Protein AF-A0A0F9IPU1-F1 (afdb_monomer_lite)

Organism: NCBI:txid412755

InterPro domains:
  IPR006140 D-isomer specific 2-hydroxyacid dehydrogenase, NAD-binding domain [PF02826] (31-104)
  IPR036291 NAD(P)-binding domain superfamily [SSF51735] (23-102)

Secondary structure (DSSP, 8-state):
--GGG-HHHHTS---------THHHHHHHHHHHHHHHHTTHHHHHHHHHTT---HHHHHTT----TTSEEEEE--SHHHHHHHHHHHHTT-EEEEEESS----TTSEEEE--SS----------S--TTSGGGTTTS--GGGTTS---

Radius of gyration: 19.0 Å; chains: 1; bounding box: 53×28×51 Å

Sequence (148 aa):
MEWTQHPEIMSHPVILTNAHIHAVQISEHLFGMLFMLARRLHSAYRQQLEKVWQRDTLLSDLEIIAGKTLCVVGLGSIGRRCAMLGKAHEMRVIGIRNHPQATPYGKCRMSSSHRTSQVGFLATKKAPLISSWITSVDTSRMNHYSLW

pLDDT: mean 70.71, std 23.15, range [24.53, 95.69]

Foldseek 3Di:
DVVCVPVVNVPDPDDDDDDPPCLQVVLVVVVVVVQCVLQVVVVVVVCVVVVHDDVVVNVPRRHQLAAWEFEFEDCDSNSLNNLVVSVVSNHAYEYEDCDDDDDPSHHYDYDDDDDDPDGATDGDDDDPPPPPVRVVPPCVVVVPDDDD

Structure (mmCIF, N/CA/C/O backbone):
data_AF-A0A0F9IPU1-F1
#
_entry.id   AF-A0A0F9IPU1-F1
#
loop_
_atom_site.group_PDB
_atom_site.id
_atom_site.type_symbol
_atom_site.label_atom_id
_atom_site.label_alt_id
_atom_site.label_comp_id
_atom_site.label_asym_id
_atom_site.label_entity_id
_atom_site.label_seq_id
_atom_site.pdbx_PDB_ins_code
_atom_site.Cartn_x
_atom_site.Cartn_y
_atom_site.Cartn_z
_atom_site.occupancy
_atom_site.B_iso_or_equiv
_atom_site.auth_seq_id
_atom_site.auth_comp_id
_atom_site.auth_asym_id
_atom_site.auth_atom_id
_atom_site.pdbx_PDB_model_num
ATOM 1 N N . MET A 1 1 ? 15.754 11.828 -12.550 1.00 52.84 1 MET A N 1
ATOM 2 C CA . MET A 1 1 ? 16.977 11.745 -11.730 1.00 52.84 1 MET A CA 1
ATOM 3 C C . MET A 1 1 ? 17.809 12.954 -12.081 1.00 52.84 1 MET A C 1
ATOM 5 O O . MET A 1 1 ? 18.502 12.935 -13.083 1.00 52.84 1 MET A O 1
ATOM 9 N N . GLU A 1 2 ? 17.624 14.034 -11.336 1.00 52.66 2 GLU A N 1
ATOM 10 C CA . GLU A 1 2 ? 18.343 15.296 -11.553 1.00 52.66 2 GLU A CA 1
ATOM 11 C C . GLU A 1 2 ? 19.729 15.247 -10.891 1.00 52.66 2 GLU A C 1
ATOM 13 O O . GLU A 1 2 ? 20.706 15.695 -11.464 1.00 52.66 2 GLU A O 1
ATOM 18 N N . TRP A 1 3 ? 19.845 14.537 -9.764 1.00 59.28 3 TRP A N 1
ATOM 19 C CA . TRP A 1 3 ? 21.105 14.339 -9.037 1.00 59.28 3 TRP A CA 1
ATOM 20 C C . TRP A 1 3 ? 22.178 13.547 -9.805 1.00 59.28 3 TRP A C 1
ATOM 22 O O . TRP A 1 3 ? 23.367 13.725 -9.577 1.00 59.28 3 TRP A O 1
ATOM 32 N N . THR A 1 4 ? 21.796 12.681 -10.748 1.00 66.06 4 THR A N 1
ATOM 33 C CA . THR A 1 4 ? 22.777 11.994 -11.610 1.00 66.06 4 THR A CA 1
ATOM 34 C C . THR A 1 4 ? 23.316 12.900 -12.721 1.00 66.06 4 THR A C 1
ATOM 36 O O . THR A 1 4 ? 24.243 12.505 -13.414 1.00 66.06 4 THR A O 1
ATOM 39 N N . GLN A 1 5 ? 22.729 14.088 -12.911 1.00 70.44 5 GLN A N 1
ATOM 40 C CA . GLN A 1 5 ? 23.157 15.090 -13.893 1.00 70.44 5 GLN A CA 1
ATOM 41 C C . GLN A 1 5 ? 24.178 16.073 -13.300 1.00 70.44 5 GLN A C 1
ATOM 43 O O . GLN A 1 5 ? 24.436 17.121 -13.889 1.00 70.44 5 GLN A O 1
ATOM 48 N N . HIS A 1 6 ? 24.745 15.774 -12.124 1.00 80.62 6 HIS A N 1
ATOM 49 C CA . HIS A 1 6 ? 25.825 16.587 -11.584 1.00 80.62 6 HIS A CA 1
ATOM 50 C C . HIS A 1 6 ? 27.014 16.557 -12.559 1.00 80.62 6 HIS A C 1
ATOM 52 O O . HIS A 1 6 ? 27.474 15.467 -12.919 1.00 80.62 6 HIS A O 1
ATOM 58 N N . PRO A 1 7 ? 27.522 17.729 -12.986 1.00 78.00 7 PRO A N 1
ATOM 59 C CA . PRO A 1 7 ? 28.543 17.820 -14.031 1.00 78.00 7 PRO A CA 1
ATOM 60 C C . PRO A 1 7 ? 29.820 17.049 -13.669 1.00 78.00 7 PRO A C 1
ATOM 62 O O . PRO A 1 7 ? 30.461 16.469 -14.540 1.00 78.00 7 PRO A O 1
ATOM 65 N N . GLU A 1 8 ? 30.129 16.951 -12.376 1.00 83.06 8 GLU A N 1
ATOM 66 C CA . GLU A 1 8 ? 31.247 16.174 -11.833 1.00 83.06 8 GLU A CA 1
ATOM 67 C C . GLU A 1 8 ? 31.123 14.676 -12.157 1.00 83.06 8 GLU A C 1
ATOM 69 O O . GLU A 1 8 ? 32.064 14.076 -12.671 1.00 83.06 8 GLU A O 1
ATOM 74 N N . ILE A 1 9 ? 29.940 14.089 -11.953 1.00 81.38 9 ILE A N 1
ATOM 75 C CA . ILE A 1 9 ? 29.672 12.665 -12.206 1.00 81.38 9 ILE A CA 1
ATOM 76 C C . ILE A 1 9 ? 29.613 12.383 -13.710 1.00 81.38 9 ILE A C 1
ATOM 78 O O . ILE A 1 9 ? 30.122 11.361 -14.161 1.00 81.38 9 ILE A O 1
ATOM 82 N N . MET A 1 10 ? 29.032 13.293 -14.499 1.00 79.06 10 MET A N 1
ATOM 83 C CA . MET A 1 10 ? 28.934 13.134 -15.955 1.00 79.06 10 MET A CA 1
ATOM 84 C C . MET A 1 10 ? 30.286 13.249 -16.667 1.00 79.06 10 MET A C 1
ATOM 86 O O . MET A 1 10 ? 30.468 12.658 -17.728 1.00 79.06 10 MET A O 1
ATOM 90 N N . SER A 1 11 ? 31.223 14.011 -16.097 1.00 82.88 11 SER A N 1
ATOM 91 C CA . SER A 1 11 ? 32.574 14.187 -16.645 1.00 82.88 11 SER A CA 1
ATOM 92 C C . SER A 1 11 ? 33.532 13.038 -16.309 1.00 82.88 11 SER A C 1
ATOM 94 O O . SER A 1 11 ? 34.620 12.955 -16.878 1.00 82.88 11 SER A O 1
ATOM 96 N N . HIS A 1 12 ? 33.155 12.156 -15.381 1.00 82.75 12 HIS A N 1
ATOM 97 C CA . HIS A 1 12 ? 33.999 11.059 -14.923 1.00 82.75 12 HIS A CA 1
ATOM 98 C C . HIS A 1 12 ? 33.768 9.768 -15.726 1.00 82.75 12 HIS A C 1
ATOM 100 O O . HIS A 1 12 ? 32.627 9.428 -16.033 1.00 82.75 12 HIS A O 1
ATOM 106 N N . PRO A 1 13 ? 34.823 8.980 -16.015 1.00 86.06 13 PRO A N 1
ATOM 107 C CA . PRO A 1 13 ? 34.738 7.761 -16.831 1.00 86.06 13 PRO A CA 1
ATOM 108 C C . PRO A 1 13 ? 34.090 6.560 -16.107 1.00 86.06 13 PRO A C 1
ATOM 110 O O . PRO A 1 13 ? 34.274 5.412 -16.508 1.00 86.06 13 PRO A O 1
ATOM 113 N N . VAL A 1 14 ? 33.358 6.792 -15.014 1.00 85.56 14 VAL A N 1
ATOM 114 C CA . VAL A 1 14 ? 32.773 5.739 -14.175 1.00 85.56 14 VAL A CA 1
ATOM 115 C C . VAL A 1 14 ? 31.405 5.328 -14.719 1.00 85.56 14 VAL A C 1
ATOM 117 O O . VAL A 1 14 ? 30.549 6.164 -14.995 1.00 85.56 14 VAL A O 1
ATOM 120 N N . ILE A 1 15 ? 31.167 4.018 -14.824 1.00 84.75 15 ILE A N 1
ATOM 121 C CA . ILE A 1 15 ? 29.872 3.471 -15.244 1.00 84.75 15 ILE A CA 1
ATOM 122 C C . ILE A 1 15 ? 28.921 3.444 -14.044 1.00 84.75 15 ILE A C 1
ATOM 124 O O . ILE A 1 15 ? 29.113 2.677 -13.099 1.00 84.75 15 ILE A O 1
ATOM 128 N N . LEU A 1 16 ? 27.856 4.243 -14.098 1.00 82.38 16 LEU A N 1
ATOM 129 C CA . LEU A 1 16 ? 26.789 4.222 -13.100 1.00 82.38 16 LEU A CA 1
ATOM 130 C C . LEU A 1 16 ? 25.719 3.190 -13.477 1.00 82.38 16 LEU A C 1
ATOM 132 O O . LEU A 1 16 ? 25.063 3.312 -14.509 1.00 82.38 16 LEU A O 1
ATOM 136 N N . THR A 1 17 ? 25.493 2.206 -12.606 1.00 81.81 17 THR A N 1
ATOM 137 C CA . THR A 1 17 ? 24.432 1.199 -12.776 1.00 81.81 17 THR A CA 1
ATOM 138 C C . THR A 1 17 ? 23.421 1.312 -11.639 1.00 81.81 17 THR A C 1
ATOM 140 O O . THR A 1 17 ? 23.803 1.330 -10.473 1.00 81.81 17 THR A O 1
ATOM 143 N N . ASN A 1 18 ? 22.125 1.364 -11.962 1.00 80.19 18 ASN A N 1
ATOM 144 C CA . ASN A 1 18 ? 21.045 1.352 -10.973 1.00 80.19 18 ASN A CA 1
ATOM 145 C C . ASN A 1 18 ? 20.226 0.058 -11.077 1.00 80.19 18 ASN A C 1
ATOM 147 O O . ASN A 1 18 ? 19.819 -0.340 -12.169 1.00 80.19 18 ASN A O 1
ATOM 151 N N . ALA A 1 19 ? 19.946 -0.574 -9.938 1.00 79.62 19 ALA A N 1
ATOM 152 C CA . ALA A 1 19 ? 19.166 -1.800 -9.849 1.00 79.62 19 ALA A CA 1
ATOM 153 C C . ALA A 1 19 ? 17.730 -1.506 -9.394 1.00 79.62 19 ALA A C 1
ATOM 155 O O . ALA A 1 19 ? 17.483 -0.927 -8.341 1.00 79.62 19 ALA A O 1
ATOM 156 N N . HIS A 1 20 ? 16.744 -1.941 -10.178 1.00 77.69 20 HIS A N 1
ATOM 157 C CA . HIS A 1 20 ? 15.323 -1.712 -9.892 1.00 77.69 20 HIS A CA 1
ATOM 158 C C . HIS A 1 20 ? 14.656 -2.970 -9.305 1.00 77.69 20 HIS A C 1
ATOM 160 O O . HIS A 1 20 ? 13.662 -3.460 -9.839 1.00 77.69 20 HIS A O 1
ATOM 166 N N . ILE A 1 21 ? 15.205 -3.500 -8.206 1.00 86.38 21 ILE A N 1
ATOM 167 C CA . ILE A 1 21 ? 14.805 -4.802 -7.629 1.00 86.38 21 ILE A CA 1
ATOM 168 C C . ILE A 1 21 ? 13.735 -4.714 -6.531 1.00 86.38 21 ILE A C 1
ATOM 170 O O . ILE A 1 21 ? 13.109 -5.714 -6.199 1.00 86.38 21 ILE A O 1
ATOM 174 N N . HIS A 1 22 ? 13.484 -3.525 -5.982 1.00 87.94 22 HIS A N 1
ATOM 175 C CA . HIS A 1 22 ? 12.650 -3.359 -4.782 1.00 87.94 22 HIS A CA 1
ATOM 176 C C . HIS A 1 22 ? 11.152 -3.185 -5.063 1.00 87.94 22 HIS A C 1
ATOM 178 O O . HIS A 1 22 ? 10.384 -2.803 -4.180 1.00 87.94 22 HIS A O 1
ATOM 184 N N . ALA A 1 23 ? 10.713 -3.424 -6.301 1.00 88.19 23 ALA A N 1
ATOM 185 C CA . ALA A 1 23 ? 9.337 -3.141 -6.697 1.00 88.19 23 ALA A CA 1
ATOM 186 C C . ALA A 1 23 ? 8.309 -3.944 -5.890 1.00 88.19 23 ALA A C 1
ATOM 188 O O . ALA A 1 23 ? 7.253 -3.408 -5.558 1.00 88.19 23 ALA A O 1
ATOM 189 N N . VAL A 1 24 ? 8.612 -5.201 -5.558 1.00 91.56 24 VAL A N 1
ATOM 190 C CA . VAL A 1 24 ? 7.713 -6.071 -4.789 1.00 91.56 24 VAL A CA 1
ATOM 191 C C . VAL A 1 24 ? 7.623 -5.595 -3.341 1.00 91.56 24 VAL A C 1
ATOM 193 O O . VAL A 1 24 ? 6.534 -5.260 -2.886 1.00 91.56 24 VAL A O 1
ATOM 196 N N . GLN A 1 25 ? 8.767 -5.451 -2.676 1.00 94.00 25 GLN A N 1
ATOM 197 C CA . GLN A 1 25 ? 8.881 -5.088 -1.264 1.00 94.00 25 GLN A CA 1
ATOM 198 C C . GLN A 1 25 ? 8.249 -3.722 -0.976 1.00 94.00 25 GLN A C 1
ATOM 200 O O . GLN A 1 25 ? 7.492 -3.570 -0.021 1.00 94.00 25 GLN A O 1
ATOM 205 N N . ILE A 1 26 ? 8.505 -2.727 -1.835 1.00 92.00 26 ILE A N 1
ATOM 206 C CA . ILE A 1 26 ? 7.918 -1.388 -1.686 1.00 92.00 26 ILE A CA 1
ATOM 207 C C . ILE A 1 26 ? 6.397 -1.446 -1.863 1.00 92.00 26 ILE A C 1
ATOM 209 O O . ILE A 1 26 ? 5.668 -0.785 -1.125 1.00 92.00 26 ILE A O 1
ATOM 213 N N . SER A 1 27 ? 5.906 -2.240 -2.817 1.00 91.31 27 SER A N 1
ATOM 214 C CA . SER A 1 27 ? 4.464 -2.362 -3.054 1.00 91.31 27 SER A CA 1
ATOM 215 C C . SER A 1 27 ? 3.755 -3.066 -1.896 1.00 91.31 27 SER A C 1
ATOM 217 O O . SER A 1 27 ? 2.686 -2.626 -1.484 1.00 91.31 27 SER A O 1
ATOM 219 N N . GLU A 1 28 ? 4.350 -4.121 -1.340 1.00 93.62 28 GLU A N 1
ATOM 220 C CA . GLU A 1 28 ? 3.819 -4.824 -0.165 1.00 93.62 28 GLU A CA 1
ATOM 221 C C . GLU A 1 28 ? 3.784 -3.916 1.060 1.00 93.62 28 GLU A C 1
ATOM 223 O O . GLU A 1 28 ? 2.758 -3.830 1.734 1.00 93.62 28 GLU A O 1
ATOM 228 N N . HIS A 1 29 ? 4.860 -3.167 1.304 1.00 94.38 29 HIS A N 1
ATOM 229 C CA . HIS A 1 29 ? 4.907 -2.208 2.400 1.00 94.38 29 HIS A CA 1
ATOM 230 C C . HIS A 1 29 ? 3.844 -1.109 2.245 1.00 94.38 29 HIS A C 1
ATOM 232 O O . HIS A 1 29 ? 3.153 -0.769 3.206 1.00 94.38 29 HIS A O 1
ATOM 238 N N . LEU A 1 30 ? 3.651 -0.600 1.023 1.00 93.12 30 LEU A N 1
ATOM 239 C CA . LEU A 1 30 ? 2.614 0.386 0.719 1.00 93.12 30 LEU A CA 1
ATOM 240 C C . LEU A 1 30 ? 1.215 -0.160 1.027 1.00 93.12 30 LEU A C 1
ATOM 242 O O . LEU A 1 30 ? 0.433 0.518 1.693 1.00 93.12 30 LEU A O 1
ATOM 246 N N . PHE A 1 31 ? 0.900 -1.384 0.595 1.00 93.69 31 PHE A N 1
ATOM 247 C CA . PHE A 1 31 ? -0.388 -2.010 0.906 1.00 93.69 31 PHE A CA 1
ATOM 248 C C . PHE A 1 31 ? -0.541 -2.320 2.401 1.00 93.69 31 PHE A C 1
ATOM 250 O O . PHE A 1 31 ? -1.625 -2.129 2.948 1.00 93.69 31 PHE A O 1
ATOM 257 N N . GLY A 1 32 ? 0.532 -2.703 3.095 1.00 94.38 32 GLY A N 1
ATOM 258 C CA . GLY A 1 32 ? 0.530 -2.868 4.551 1.00 94.38 32 GLY A CA 1
ATOM 259 C C . GLY A 1 32 ? 0.144 -1.577 5.277 1.00 94.38 32 GLY A C 1
ATOM 260 O O . GLY A 1 32 ? -0.758 -1.582 6.118 1.00 94.38 32 GLY A O 1
ATOM 261 N N . MET A 1 33 ? 0.749 -0.449 4.896 1.00 93.62 33 MET A N 1
ATOM 262 C CA . MET A 1 33 ? 0.376 0.865 5.430 1.00 93.62 33 MET A CA 1
ATOM 263 C C . MET A 1 33 ? -1.064 1.243 5.072 1.00 93.62 33 MET A C 1
ATOM 265 O O . MET A 1 33 ? -1.796 1.741 5.927 1.00 93.62 33 MET A O 1
ATOM 269 N N . LEU A 1 34 ? -1.499 0.961 3.842 1.00 91.38 34 LEU A N 1
ATOM 270 C CA . LEU A 1 34 ? -2.876 1.195 3.416 1.00 91.38 34 LEU A CA 1
ATOM 271 C C . LEU A 1 34 ? -3.877 0.450 4.311 1.00 91.38 34 LEU A C 1
ATOM 273 O O . LEU A 1 34 ? -4.829 1.062 4.791 1.00 91.38 34 LEU A O 1
ATOM 277 N N . PHE A 1 35 ? -3.656 -0.837 4.585 1.00 92.38 35 PHE A N 1
ATOM 278 C CA . PHE A 1 35 ? -4.513 -1.612 5.486 1.00 92.38 35 PHE A CA 1
ATOM 279 C C . PHE A 1 35 ? -4.454 -1.106 6.928 1.00 92.38 35 PHE A C 1
ATOM 281 O O . PHE A 1 35 ? -5.494 -0.994 7.580 1.00 92.38 35 PHE A O 1
ATOM 288 N N . MET A 1 36 ? -3.263 -0.750 7.417 1.00 91.69 36 MET A N 1
ATOM 289 C CA . MET A 1 36 ? -3.074 -0.202 8.762 1.00 91.69 36 MET A CA 1
ATOM 290 C C . MET A 1 36 ? -3.868 1.092 8.979 1.00 91.69 36 MET A C 1
ATOM 292 O O . MET A 1 36 ? -4.396 1.320 10.074 1.00 91.69 36 MET A O 1
ATOM 296 N N . LEU A 1 37 ? -3.964 1.932 7.947 1.00 89.69 37 LEU A N 1
ATOM 297 C CA . LEU A 1 37 ? -4.756 3.158 7.967 1.00 89.69 37 LEU A CA 1
ATOM 298 C C . LEU A 1 37 ? -6.247 2.862 7.800 1.00 89.69 37 LEU A C 1
ATOM 300 O O . LEU A 1 37 ? -7.036 3.285 8.640 1.00 89.69 37 LEU A O 1
ATOM 304 N N . ALA A 1 38 ? -6.626 2.082 6.785 1.00 89.25 38 ALA A N 1
ATOM 305 C CA . ALA A 1 38 ? -8.022 1.759 6.490 1.00 89.25 38 ALA A CA 1
ATOM 306 C C . ALA A 1 38 ? -8.730 1.066 7.665 1.00 89.25 38 ALA A C 1
ATOM 308 O O . ALA A 1 38 ? -9.904 1.308 7.922 1.00 89.25 38 ALA A O 1
ATOM 309 N N . ARG A 1 39 ? -8.011 0.224 8.413 1.00 88.81 39 ARG A N 1
ATOM 310 C CA . ARG A 1 39 ? -8.553 -0.513 9.563 1.00 88.81 39 ARG A CA 1
ATOM 311 C C . ARG A 1 39 ? -8.169 0.083 10.917 1.00 88.81 39 ARG A C 1
ATOM 313 O O . ARG A 1 39 ? -8.407 -0.553 11.937 1.00 88.81 39 ARG A O 1
ATOM 320 N N . ARG A 1 40 ? -7.540 1.266 10.927 1.00 89.25 40 ARG A N 1
ATOM 321 C CA . ARG A 1 40 ? -7.067 1.971 12.133 1.00 89.25 40 ARG A CA 1
ATOM 322 C C . ARG A 1 40 ? -6.250 1.094 13.093 1.00 89.25 40 ARG A C 1
ATOM 324 O O . ARG A 1 40 ? -6.242 1.316 14.304 1.00 89.25 40 ARG A O 1
ATOM 331 N N . LEU A 1 41 ? -5.499 0.130 12.552 1.00 90.44 41 LEU A N 1
ATOM 332 C CA . LEU A 1 41 ? -4.711 -0.822 13.346 1.00 90.44 41 LEU A CA 1
ATOM 333 C C . LEU A 1 41 ? -3.651 -0.113 14.193 1.00 90.44 41 LEU A C 1
ATOM 335 O O . LEU A 1 41 ? -3.364 -0.534 15.306 1.00 90.44 41 LEU A O 1
ATOM 339 N N . HIS A 1 42 ? -3.127 1.010 13.702 1.00 90.56 42 HIS A N 1
ATOM 340 C CA . HIS A 1 42 ? -2.208 1.867 14.447 1.00 90.56 42 HIS A CA 1
ATOM 341 C C . HIS A 1 42 ? -2.838 2.446 15.730 1.00 90.56 42 HIS A C 1
ATOM 343 O O . HIS A 1 42 ? -2.179 2.483 16.767 1.00 90.56 42 HIS A O 1
ATOM 349 N N . SER A 1 43 ? -4.108 2.874 15.691 1.00 89.75 43 SER A N 1
ATOM 350 C CA . SER A 1 43 ? -4.835 3.335 16.883 1.00 89.75 43 SER A CA 1
ATOM 351 C C . SER A 1 43 ? -5.152 2.170 17.820 1.00 89.75 43 SER A C 1
ATOM 353 O O . SER A 1 43 ? -4.936 2.287 19.023 1.00 89.75 43 SER A O 1
ATOM 355 N N . ALA A 1 44 ? -5.611 1.041 17.271 1.00 90.31 44 ALA A N 1
ATOM 356 C CA . ALA A 1 44 ? -5.926 -0.155 18.051 1.00 90.31 44 ALA A CA 1
ATOM 357 C C . ALA A 1 44 ? -4.696 -0.688 18.805 1.00 90.31 44 ALA A C 1
ATOM 359 O O . ALA A 1 44 ? -4.785 -1.000 19.988 1.00 90.31 44 ALA A O 1
ATOM 360 N N . TYR A 1 45 ? -3.533 -0.709 18.148 1.00 92.06 45 TYR A N 1
ATOM 361 C CA . TYR A 1 45 ? -2.267 -1.112 18.757 1.00 92.06 45 TYR A CA 1
ATOM 362 C C . TYR A 1 45 ? -1.872 -0.208 19.934 1.00 92.06 45 TYR A C 1
ATOM 364 O O . TYR A 1 45 ? -1.473 -0.702 20.985 1.00 92.06 45 TYR A O 1
ATOM 372 N N . ARG A 1 46 ? -2.034 1.116 19.805 1.00 91.62 46 ARG A N 1
ATOM 373 C CA . ARG A 1 46 ? -1.755 2.054 20.908 1.00 91.62 46 ARG A CA 1
ATOM 374 C C . ARG A 1 46 ? -2.692 1.845 22.095 1.00 91.62 46 ARG A C 1
ATOM 376 O O . ARG A 1 46 ? -2.217 1.726 23.218 1.00 91.62 46 ARG A O 1
ATOM 383 N N . GLN A 1 47 ? -3.994 1.712 21.842 1.00 91.25 47 GLN A N 1
ATOM 384 C CA . GLN A 1 47 ? -4.967 1.433 22.904 1.00 91.25 47 GLN A CA 1
ATOM 385 C C . GLN A 1 47 ? -4.668 0.112 23.623 1.00 91.25 47 GLN A C 1
ATOM 387 O O . GLN A 1 47 ? -4.757 0.043 24.846 1.00 91.25 47 GLN A O 1
ATOM 392 N N . GLN A 1 48 ? -4.245 -0.918 22.882 1.00 93.38 48 GLN A N 1
ATOM 393 C CA . GLN A 1 48 ? -3.825 -2.191 23.463 1.00 93.38 48 GLN A CA 1
ATOM 394 C C . GLN A 1 48 ? -2.641 -2.019 24.428 1.00 93.38 48 GLN A C 1
ATOM 396 O O . GLN A 1 48 ? -2.675 -2.580 25.523 1.00 93.38 48 GLN A O 1
ATOM 401 N N . LEU A 1 49 ? -1.614 -1.246 24.051 1.00 95.69 49 LEU A N 1
ATOM 402 C CA . L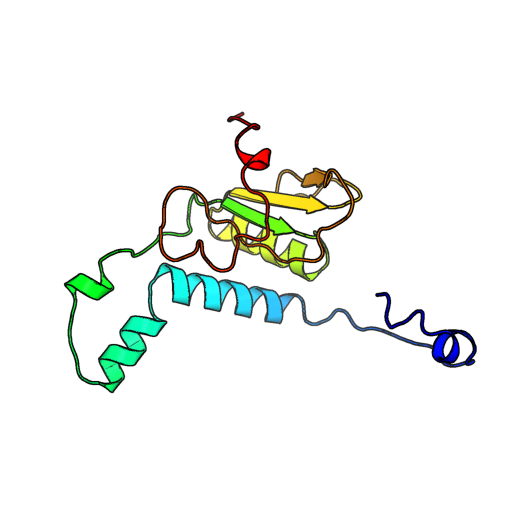EU A 1 49 ? -0.462 -0.966 24.920 1.00 95.69 49 LEU A CA 1
ATOM 403 C C . LEU A 1 49 ? -0.874 -0.229 26.200 1.00 95.69 49 LEU A C 1
ATOM 405 O O . LEU A 1 49 ? -0.380 -0.539 27.282 1.00 95.69 49 LEU A O 1
ATOM 409 N N . GLU A 1 50 ? -1.819 0.700 26.082 1.00 95.50 50 GLU A N 1
ATOM 410 C CA . GLU A 1 50 ? -2.383 1.456 27.204 1.00 95.50 50 GLU A CA 1
ATOM 411 C C . GLU A 1 50 ? -3.392 0.639 28.032 1.00 95.50 50 GLU A C 1
ATOM 413 O O . GLU A 1 50 ? -3.871 1.111 29.061 1.00 95.50 50 GLU A O 1
ATOM 418 N N . LYS A 1 51 ? -3.706 -0.599 27.616 1.00 93.94 51 LYS A N 1
ATOM 419 C CA . LYS A 1 51 ? -4.747 -1.464 28.205 1.00 93.94 51 LYS A CA 1
ATOM 420 C C . LYS A 1 51 ? -6.127 -0.796 28.232 1.00 93.94 51 LYS A C 1
ATOM 422 O O . LYS A 1 51 ? -6.961 -1.093 29.085 1.00 93.94 51 LYS A O 1
ATOM 427 N N . VAL A 1 52 ? -6.370 0.096 27.279 1.00 91.50 52 VAL A N 1
ATOM 428 C CA . VAL A 1 52 ? -7.623 0.822 27.106 1.00 91.50 52 VAL A CA 1
ATOM 429 C C . VAL A 1 52 ? -8.467 0.106 26.061 1.00 91.50 52 VAL A C 1
ATOM 431 O O . VAL A 1 52 ? -7.974 -0.314 25.017 1.00 91.50 52 VAL A O 1
ATOM 434 N N . TRP A 1 53 ? -9.763 -0.020 26.333 1.00 85.19 53 TRP A N 1
ATOM 435 C CA . TRP A 1 53 ? -10.694 -0.697 25.442 1.00 85.19 53 TRP A CA 1
ATOM 436 C C . TRP A 1 53 ? -11.854 0.234 25.057 1.00 85.19 53 TRP A C 1
ATOM 438 O O . TRP A 1 53 ? -12.915 0.226 25.678 1.00 85.19 53 TRP A O 1
ATOM 448 N N . GLN A 1 54 ? -11.643 1.060 24.028 1.00 85.56 54 GLN A N 1
ATOM 449 C CA . GLN A 1 54 ? -12.629 2.024 23.517 1.00 85.56 54 GLN A CA 1
ATOM 450 C C . GLN A 1 54 ? -13.122 1.602 22.126 1.00 85.56 54 GLN A C 1
ATOM 452 O O . GLN A 1 54 ? -12.635 2.079 21.100 1.00 85.56 54 GLN A O 1
ATOM 457 N N . ARG A 1 55 ? -14.094 0.676 22.092 1.00 79.56 55 ARG A N 1
ATOM 458 C CA . ARG A 1 55 ? -14.608 0.085 20.838 1.00 79.56 55 ARG A CA 1
ATOM 459 C C . ARG A 1 55 ? -15.201 1.129 19.901 1.00 79.56 55 ARG A C 1
ATOM 461 O O . ARG A 1 55 ? -14.878 1.113 18.719 1.00 79.56 55 ARG A O 1
ATOM 468 N N . ASP A 1 56 ? -16.032 2.024 20.423 1.00 80.25 56 ASP A N 1
ATOM 469 C CA . ASP A 1 56 ? -16.805 2.955 19.594 1.00 80.25 56 ASP A CA 1
ATOM 470 C C . ASP A 1 56 ? -15.883 3.869 18.782 1.00 80.25 56 ASP A C 1
ATOM 472 O O . ASP A 1 56 ? -16.057 4.018 17.575 1.00 80.25 56 ASP A O 1
ATOM 476 N N . THR A 1 57 ? -14.814 4.361 19.412 1.00 75.75 57 THR A N 1
ATOM 477 C CA . THR A 1 57 ? -13.791 5.202 18.777 1.00 75.75 57 THR A CA 1
ATOM 478 C C . THR A 1 57 ? -12.934 4.450 17.756 1.00 75.75 57 THR A C 1
ATOM 480 O O . THR A 1 57 ? -12.355 5.081 16.876 1.00 75.75 57 THR A O 1
ATOM 483 N N . LEU A 1 58 ? -12.784 3.125 17.875 1.00 77.69 58 LEU A N 1
ATOM 484 C CA . LEU A 1 5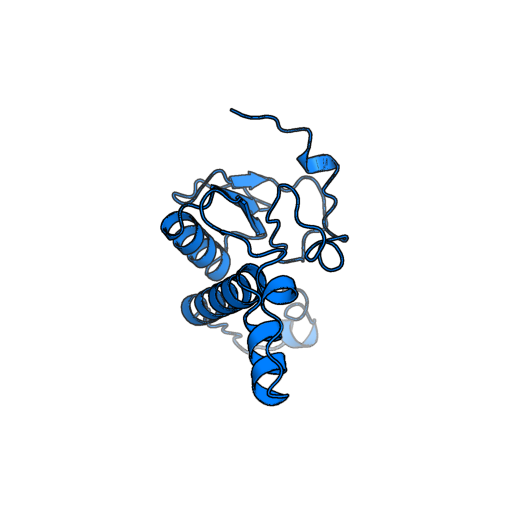8 ? -12.024 2.305 16.919 1.00 77.69 58 LEU A CA 1
ATOM 485 C C . LEU A 1 58 ? -12.868 1.860 15.725 1.00 77.69 58 LEU A C 1
ATOM 487 O O . LEU A 1 58 ? -12.339 1.714 14.625 1.00 77.69 58 LEU A O 1
ATOM 491 N N . LEU A 1 59 ? -14.154 1.606 15.958 1.00 79.75 59 LEU A N 1
ATOM 492 C CA . LEU A 1 59 ? -15.094 1.165 14.933 1.00 79.75 59 LEU A CA 1
ATOM 493 C C . LEU A 1 59 ? -15.639 2.340 14.116 1.00 79.75 59 LEU A C 1
ATOM 495 O O . LEU A 1 59 ? -16.005 2.145 12.956 1.00 79.75 59 LEU A O 1
ATOM 499 N N . SER A 1 60 ? -15.645 3.552 14.681 1.00 70.81 60 SER A N 1
ATOM 500 C CA . SER A 1 60 ? -15.895 4.770 13.919 1.00 70.81 60 SER A CA 1
ATOM 501 C C . SER A 1 60 ? -14.774 4.962 12.888 1.00 70.81 60 SER A C 1
ATOM 503 O O . SER A 1 60 ? -13.585 4.936 13.215 1.00 70.81 60 SER A O 1
ATOM 505 N N . ASP A 1 61 ? -15.147 5.141 11.623 1.00 75.50 61 ASP A N 1
ATOM 506 C CA . ASP A 1 61 ? -14.226 5.435 10.512 1.00 75.50 61 ASP A CA 1
ATOM 507 C C . ASP A 1 61 ? -13.344 4.265 10.036 1.00 75.50 61 ASP A C 1
ATOM 509 O O . ASP A 1 61 ? -12.251 4.474 9.501 1.00 75.50 61 ASP A O 1
ATOM 513 N N . LEU A 1 62 ? -13.804 3.020 10.196 1.00 84.88 62 LEU A N 1
ATOM 514 C CA . LEU A 1 62 ? -13.210 1.896 9.470 1.00 84.88 62 LEU A CA 1
ATOM 515 C C . LEU A 1 62 ? -13.580 1.956 7.988 1.00 84.88 62 LEU A C 1
ATOM 517 O O . LEU A 1 62 ? -14.740 2.117 7.619 1.00 84.88 62 LEU A O 1
ATOM 521 N N . GLU A 1 63 ? -12.585 1.747 7.135 1.00 85.56 63 GLU A N 1
ATOM 522 C CA . GLU A 1 63 ? -12.722 1.855 5.692 1.00 85.56 63 GLU A CA 1
ATOM 523 C C . GLU A 1 63 ? -12.454 0.521 4.998 1.00 85.56 63 GLU A C 1
ATOM 525 O O . GLU A 1 63 ? -11.488 -0.191 5.289 1.00 85.56 63 GLU A O 1
ATOM 530 N N . ILE A 1 64 ? -13.296 0.207 4.016 1.00 87.06 64 ILE A N 1
ATOM 531 C CA . ILE A 1 64 ? -13.097 -0.920 3.105 1.00 87.06 64 ILE A CA 1
ATOM 532 C C . ILE A 1 64 ? -12.392 -0.391 1.857 1.00 87.06 64 ILE A C 1
ATOM 534 O O . ILE A 1 64 ? -12.827 0.595 1.265 1.00 87.06 64 ILE A O 1
ATOM 538 N N . ILE A 1 65 ? -11.284 -1.019 1.458 1.00 88.62 65 ILE A N 1
ATOM 539 C CA . ILE A 1 65 ? -10.531 -0.586 0.270 1.00 88.62 65 ILE A CA 1
ATOM 540 C C . ILE A 1 65 ? -11.123 -1.120 -1.040 1.00 88.62 65 ILE A C 1
ATOM 542 O O . ILE A 1 65 ? -10.943 -0.488 -2.080 1.00 88.62 65 ILE A O 1
ATOM 546 N N . ALA A 1 66 ? -11.848 -2.242 -0.995 1.00 89.19 66 ALA A N 1
ATOM 547 C CA . ALA A 1 66 ? -12.543 -2.796 -2.153 1.00 89.19 66 ALA A CA 1
ATOM 548 C C . ALA A 1 66 ? -13.558 -1.783 -2.707 1.00 89.19 66 ALA A C 1
ATOM 550 O O . ALA A 1 66 ? -14.215 -1.062 -1.954 1.00 89.19 66 ALA A O 1
ATOM 551 N N . GLY A 1 67 ? -13.634 -1.659 -4.032 1.00 86.19 67 GLY A N 1
ATOM 552 C CA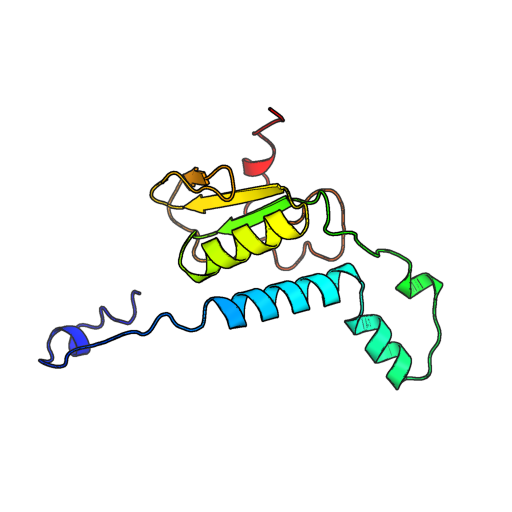 . GLY A 1 67 ? -14.471 -0.666 -4.712 1.00 86.19 67 GLY A CA 1
ATOM 553 C C . GLY A 1 67 ? -13.951 0.779 -4.657 1.00 86.19 67 GLY A C 1
ATOM 554 O O . GLY A 1 67 ? -14.444 1.635 -5.401 1.00 86.19 67 GLY A O 1
ATOM 555 N N . LYS A 1 68 ? -12.928 1.084 -3.843 1.00 88.06 68 LYS A N 1
ATOM 556 C CA . LYS A 1 68 ? -12.290 2.410 -3.831 1.00 88.06 68 LYS A CA 1
ATOM 557 C C . LYS A 1 68 ? -11.367 2.605 -5.025 1.00 88.06 68 LYS A C 1
ATOM 559 O O . LYS A 1 68 ? -11.050 1.684 -5.774 1.00 88.06 68 LYS A O 1
ATOM 564 N N . THR A 1 69 ? -10.941 3.848 -5.221 1.00 86.31 69 THR A N 1
ATOM 565 C CA . THR A 1 69 ? -10.022 4.202 -6.307 1.00 86.31 69 THR A CA 1
ATOM 566 C C . THR A 1 69 ? -8.585 4.189 -5.806 1.00 86.31 69 THR A C 1
ATOM 568 O O . THR A 1 69 ? -8.296 4.791 -4.779 1.00 86.31 69 THR A O 1
ATOM 571 N N . LEU A 1 70 ? -7.689 3.540 -6.545 1.00 87.25 70 LEU A N 1
ATOM 572 C CA . LEU A 1 70 ? -6.244 3.660 -6.382 1.00 87.25 70 LEU A CA 1
ATOM 573 C C . LEU A 1 70 ? -5.708 4.540 -7.515 1.00 87.25 70 LEU A C 1
ATOM 575 O O . LEU A 1 70 ? -5.697 4.130 -8.677 1.00 87.25 70 LEU A O 1
ATOM 579 N N . CYS A 1 71 ? -5.260 5.746 -7.177 1.00 87.12 71 CYS A N 1
ATOM 580 C CA . CYS A 1 71 ? -4.515 6.595 -8.102 1.00 87.12 71 CYS A CA 1
ATOM 581 C C . CYS A 1 71 ? -3.021 6.259 -8.015 1.00 87.12 71 CYS A C 1
ATOM 583 O O . CYS A 1 71 ? -2.451 6.259 -6.927 1.00 87.12 71 CYS A O 1
ATOM 585 N N . VAL A 1 72 ? -2.390 5.966 -9.151 1.00 85.31 72 VAL A N 1
ATOM 586 C CA . VAL A 1 72 ? -0.959 5.668 -9.249 1.00 85.31 72 VAL A CA 1
ATOM 587 C C . VAL A 1 72 ? -0.287 6.741 -10.089 1.00 85.31 72 VAL A C 1
ATOM 589 O O . VAL A 1 72 ? -0.458 6.791 -11.309 1.00 85.31 72 VAL A O 1
ATOM 592 N N . VAL A 1 73 ? 0.521 7.578 -9.446 1.00 83.94 73 VAL A N 1
ATOM 593 C CA . VAL A 1 73 ? 1.355 8.565 -10.135 1.00 83.94 73 VAL A CA 1
ATOM 594 C C . VAL A 1 73 ? 2.666 7.903 -10.551 1.00 83.94 73 VAL A C 1
ATOM 596 O O . VAL A 1 73 ? 3.467 7.505 -9.711 1.00 83.94 73 VAL A O 1
ATOM 599 N N . GLY A 1 74 ? 2.882 7.773 -11.859 1.00 80.88 74 GLY A N 1
ATOM 600 C CA . GLY A 1 74 ? 4.056 7.125 -12.432 1.00 80.88 74 GLY A CA 1
ATOM 601 C C . GLY A 1 74 ? 3.932 5.601 -12.485 1.00 80.88 74 GLY A C 1
ATOM 602 O O . GLY A 1 74 ? 4.239 4.885 -11.537 1.00 80.88 74 GLY A O 1
ATOM 603 N N . LEU A 1 75 ? 3.571 5.064 -13.654 1.00 82.06 75 LEU A N 1
ATOM 604 C CA . LEU A 1 75 ? 3.503 3.613 -13.892 1.00 82.06 75 LEU A CA 1
ATOM 605 C C . LEU A 1 75 ? 4.888 2.988 -14.175 1.00 82.06 75 LEU A C 1
ATOM 607 O O . LEU A 1 75 ? 5.089 2.362 -15.213 1.00 82.06 75 LEU A O 1
ATOM 611 N N . GLY A 1 76 ? 5.865 3.191 -13.290 1.00 84.12 76 GLY A N 1
ATOM 612 C CA . GLY A 1 76 ? 7.179 2.530 -13.350 1.00 84.12 76 GLY A CA 1
ATOM 613 C C . GLY A 1 76 ? 7.129 1.050 -12.937 1.00 84.12 76 GLY A C 1
ATOM 614 O O . GLY A 1 76 ? 6.068 0.427 -12.942 1.00 84.12 76 GLY A O 1
ATOM 615 N N . SER A 1 77 ? 8.266 0.469 -12.540 1.00 85.50 77 SER A N 1
ATOM 616 C CA . SER A 1 77 ? 8.313 -0.890 -11.966 1.00 85.50 77 SER A CA 1
ATOM 617 C C . SER A 1 77 ? 7.427 -1.014 -10.718 1.00 85.50 77 SER A C 1
ATOM 619 O O . SER A 1 77 ? 6.564 -1.887 -10.673 1.00 85.50 77 SER A O 1
ATOM 621 N N . ILE A 1 78 ? 7.570 -0.084 -9.769 1.00 88.06 78 ILE A N 1
ATOM 622 C CA . ILE A 1 78 ? 6.769 -0.020 -8.534 1.00 88.06 78 ILE A CA 1
ATOM 623 C C . ILE A 1 78 ? 5.297 0.265 -8.860 1.00 88.06 78 ILE A C 1
ATOM 625 O O . ILE A 1 78 ? 4.418 -0.503 -8.489 1.00 88.06 78 ILE A O 1
ATOM 629 N N . GLY A 1 79 ? 5.017 1.325 -9.628 1.00 87.12 79 GLY A N 1
ATOM 630 C CA . GLY A 1 79 ? 3.641 1.731 -9.936 1.00 87.12 79 GLY A CA 1
ATOM 631 C C . GLY A 1 79 ? 2.822 0.647 -10.645 1.00 87.12 79 GLY A C 1
ATOM 632 O O . GLY A 1 79 ? 1.647 0.465 -10.334 1.00 87.12 79 GLY A O 1
ATOM 633 N N . ARG A 1 80 ? 3.436 -0.130 -11.550 1.00 88.38 80 ARG A N 1
ATOM 634 C CA . ARG A 1 80 ? 2.769 -1.285 -12.179 1.00 88.38 80 ARG A CA 1
ATOM 635 C C . ARG A 1 80 ? 2.435 -2.381 -11.172 1.00 88.38 80 ARG A C 1
ATOM 637 O O . ARG A 1 80 ? 1.340 -2.932 -11.233 1.00 88.38 80 ARG A O 1
ATOM 644 N N . ARG A 1 81 ? 3.341 -2.678 -10.237 1.00 90.38 81 ARG A N 1
ATOM 645 C CA . ARG A 1 81 ? 3.093 -3.668 -9.182 1.00 90.38 81 ARG A CA 1
ATOM 646 C C . ARG A 1 81 ? 1.976 -3.204 -8.243 1.00 90.38 81 ARG A C 1
ATOM 648 O O . ARG A 1 81 ? 1.061 -3.981 -7.988 1.00 90.38 81 ARG A O 1
ATOM 655 N N . CYS A 1 82 ? 1.975 -1.936 -7.831 1.00 91.31 82 CYS A N 1
ATOM 656 C CA . CYS A 1 82 ? 0.883 -1.352 -7.046 1.00 91.31 82 CYS A CA 1
ATOM 657 C C . CYS A 1 82 ? -0.462 -1.406 -7.785 1.00 91.31 82 CYS A C 1
ATOM 659 O O . CYS A 1 82 ? -1.476 -1.754 -7.190 1.00 91.31 82 CYS A O 1
ATOM 661 N N . ALA A 1 83 ? -0.477 -1.101 -9.086 1.00 90.81 83 ALA A N 1
ATOM 662 C CA . ALA A 1 83 ? -1.678 -1.180 -9.914 1.00 90.81 83 ALA A CA 1
ATOM 663 C C . ALA A 1 83 ? -2.238 -2.612 -9.985 1.00 90.81 83 ALA A C 1
ATOM 665 O O . ALA A 1 83 ? -3.443 -2.814 -9.856 1.00 90.81 83 ALA A O 1
ATOM 666 N N . MET A 1 84 ? -1.365 -3.608 -10.136 1.00 91.69 84 MET A N 1
ATOM 667 C CA . MET A 1 84 ? -1.750 -5.019 -10.127 1.00 91.69 84 MET A CA 1
ATOM 668 C C . MET A 1 84 ? -2.363 -5.436 -8.781 1.00 91.69 84 MET A C 1
ATOM 670 O O . MET A 1 84 ? -3.437 -6.031 -8.763 1.00 91.69 84 MET A O 1
ATOM 674 N N . LEU A 1 85 ? -1.726 -5.079 -7.660 1.00 92.69 85 LEU A N 1
ATOM 675 C CA . LEU A 1 85 ? -2.252 -5.363 -6.318 1.00 92.69 85 LEU A CA 1
ATOM 676 C C . LEU A 1 85 ? -3.590 -4.657 -6.067 1.00 92.69 85 LEU A C 1
ATOM 678 O O . LEU A 1 85 ? -4.515 -5.260 -5.536 1.00 92.69 85 LEU A O 1
ATOM 682 N N . GLY A 1 86 ? -3.739 -3.408 -6.516 1.00 91.44 86 GLY A N 1
ATOM 683 C CA . GLY A 1 86 ? -5.003 -2.680 -6.403 1.00 91.44 86 GLY A CA 1
ATOM 684 C C . GLY A 1 86 ? -6.138 -3.377 -7.146 1.00 91.44 86 GLY A C 1
ATOM 685 O O . GLY A 1 86 ? -7.233 -3.503 -6.610 1.00 91.44 86 GLY A O 1
ATOM 686 N N . LYS A 1 87 ? -5.873 -3.897 -8.350 1.00 91.12 87 LYS A N 1
ATOM 687 C CA . LYS A 1 87 ? -6.850 -4.708 -9.088 1.00 91.12 87 LYS A CA 1
ATOM 688 C C . LYS A 1 87 ? -7.200 -6.006 -8.368 1.00 91.12 87 LYS A C 1
ATOM 690 O O . LYS A 1 87 ? -8.377 -6.347 -8.325 1.00 91.12 87 LYS A O 1
ATOM 695 N N . ALA A 1 88 ? -6.213 -6.688 -7.789 1.00 93.56 88 ALA A N 1
ATOM 696 C CA . ALA A 1 88 ? -6.442 -7.895 -6.996 1.00 93.56 88 ALA A CA 1
ATOM 697 C C . ALA A 1 88 ? -7.300 -7.625 -5.744 1.00 93.56 88 ALA A C 1
ATOM 699 O O . ALA A 1 88 ? -8.066 -8.487 -5.336 1.00 93.56 88 ALA A O 1
ATOM 700 N N . HIS A 1 89 ? -7.226 -6.416 -5.181 1.00 92.69 89 HIS A N 1
ATOM 701 C CA . HIS A 1 89 ? -8.065 -5.954 -4.069 1.00 92.69 89 HIS A CA 1
ATOM 702 C C . HIS A 1 89 ? -9.358 -5.245 -4.514 1.00 92.69 89 HIS A C 1
ATOM 704 O O . HIS A 1 89 ? -9.900 -4.429 -3.769 1.00 92.69 89 HIS A O 1
ATOM 710 N N . GLU A 1 90 ? -9.842 -5.515 -5.731 1.00 91.94 90 GLU A N 1
ATOM 711 C CA . GLU A 1 90 ? -11.103 -4.974 -6.268 1.00 91.94 90 GLU A CA 1
ATOM 712 C C . GLU A 1 90 ? -11.162 -3.436 -6.319 1.00 91.94 90 GLU A C 1
ATOM 714 O O . GLU A 1 90 ? -12.229 -2.819 -6.310 1.00 91.94 90 GLU A O 1
ATOM 719 N N . MET A 1 91 ? -10.006 -2.776 -6.391 1.00 91.00 91 MET A N 1
ATOM 720 C CA . MET A 1 91 ? -9.931 -1.326 -6.507 1.00 91.00 91 MET A CA 1
ATOM 721 C C . MET A 1 91 ? -10.039 -0.882 -7.967 1.00 91.00 91 MET A C 1
ATOM 723 O O . MET A 1 91 ? -9.527 -1.501 -8.910 1.00 91.00 91 MET A O 1
ATOM 727 N N . ARG A 1 92 ? -10.628 0.293 -8.175 1.00 87.06 92 ARG A N 1
ATOM 728 C CA . ARG A 1 92 ? -10.562 1.001 -9.452 1.00 87.06 92 ARG A CA 1
ATOM 729 C C . ARG A 1 92 ? -9.210 1.695 -9.582 1.00 87.06 92 ARG A C 1
ATOM 731 O O . ARG A 1 92 ? -8.954 2.694 -8.925 1.00 87.06 92 ARG A O 1
ATOM 738 N N . VAL A 1 93 ? -8.350 1.194 -10.460 1.00 87.81 93 VAL A N 1
ATOM 739 C CA . VAL A 1 93 ? -7.008 1.760 -10.653 1.00 87.81 93 VAL A CA 1
ATOM 740 C C . VAL A 1 93 ? -6.991 2.818 -11.757 1.00 87.81 93 VAL A C 1
ATOM 742 O O . VAL A 1 93 ? -7.458 2.571 -12.873 1.00 87.81 93 VAL A O 1
ATOM 745 N N . ILE A 1 94 ? -6.423 3.982 -11.442 1.00 85.94 94 ILE A N 1
ATOM 746 C CA . ILE A 1 94 ? -6.176 5.092 -12.367 1.00 85.94 94 ILE A CA 1
ATOM 747 C C . ILE A 1 94 ? -4.677 5.375 -12.373 1.00 85.94 94 ILE A C 1
ATOM 749 O O . ILE A 1 94 ? -4.100 5.674 -11.333 1.00 85.94 94 ILE A O 1
ATOM 753 N N . GLY A 1 95 ? -4.042 5.286 -13.539 1.00 82.62 95 GLY A N 1
ATOM 754 C CA . GLY A 1 95 ? -2.624 5.601 -13.695 1.00 82.62 95 GLY A CA 1
ATOM 755 C C . GLY A 1 95 ? -2.412 6.984 -14.304 1.00 82.62 95 GLY A C 1
ATOM 756 O O . GLY A 1 95 ? -3.082 7.337 -15.273 1.00 82.62 95 GLY A O 1
ATOM 757 N N . ILE A 1 96 ? -1.457 7.747 -13.776 1.00 81.25 96 ILE A N 1
ATOM 758 C CA . ILE A 1 96 ? -1.031 9.046 -14.311 1.00 81.25 96 ILE A CA 1
ATOM 759 C C . ILE A 1 96 ? 0.411 8.921 -14.806 1.00 81.25 96 ILE A C 1
ATOM 761 O O . ILE A 1 96 ? 1.285 8.438 -14.081 1.00 81.25 96 ILE A O 1
ATOM 765 N N . ARG A 1 97 ? 0.685 9.344 -16.043 1.00 74.38 97 ARG A N 1
ATOM 766 C CA . ARG A 1 97 ? 2.035 9.323 -16.627 1.00 74.38 97 ARG A CA 1
ATOM 767 C C . ARG A 1 97 ? 2.200 10.442 -17.658 1.00 74.38 97 ARG A C 1
ATOM 769 O O . ARG A 1 97 ? 1.252 10.750 -18.364 1.00 74.38 97 ARG A O 1
ATOM 776 N N . ASN A 1 98 ? 3.416 10.972 -17.812 1.00 70.38 98 ASN A N 1
ATOM 777 C CA . ASN A 1 98 ? 3.722 11.972 -18.845 1.00 70.38 98 ASN A CA 1
ATOM 778 C C . ASN A 1 98 ? 3.537 11.441 -20.280 1.00 70.38 98 ASN A C 1
ATOM 780 O O . ASN A 1 98 ? 3.055 12.169 -21.133 1.00 70.38 98 ASN A O 1
ATOM 784 N N . HIS A 1 99 ? 3.889 10.177 -20.539 1.00 69.25 99 HIS A N 1
ATOM 785 C CA . HIS A 1 99 ? 3.718 9.539 -21.850 1.00 69.25 99 HIS A CA 1
ATOM 786 C C . HIS A 1 99 ? 2.739 8.367 -21.727 1.00 69.25 99 HIS A C 1
ATOM 788 O O . HIS A 1 99 ? 3.125 7.321 -21.187 1.00 69.25 99 HIS A O 1
ATOM 794 N N . PRO A 1 100 ? 1.475 8.518 -22.154 1.00 64.50 100 PRO A N 1
ATOM 795 C CA . PRO A 1 100 ? 0.483 7.463 -22.022 1.00 64.50 100 PRO A CA 1
ATOM 796 C C . PRO A 1 100 ? 0.900 6.247 -22.856 1.00 64.50 100 PRO A C 1
ATOM 798 O O . PRO A 1 100 ? 1.173 6.347 -24.045 1.00 64.50 100 PRO A O 1
ATOM 801 N N . GLN A 1 101 ? 0.962 5.084 -22.213 1.00 66.38 101 GLN A N 1
ATOM 802 C CA . GLN A 1 101 ? 1.083 3.789 -22.879 1.00 66.38 101 GLN A CA 1
ATOM 803 C C . GLN A 1 101 ? -0.043 2.901 -22.369 1.00 66.38 101 GLN A C 1
ATOM 805 O O . GLN A 1 101 ? -0.473 3.043 -21.218 1.00 66.38 101 GLN A O 1
ATOM 810 N N . ALA A 1 102 ? -0.503 1.977 -23.209 1.00 61.88 102 ALA A N 1
ATOM 811 C CA . ALA A 1 102 ? -1.469 0.977 -22.790 1.00 61.88 102 ALA A CA 1
ATOM 812 C C . ALA A 1 102 ? -0.898 0.173 -21.614 1.00 61.88 102 ALA A C 1
ATOM 814 O O . ALA A 1 102 ? 0.238 -0.303 -21.656 1.00 61.88 102 ALA A O 1
ATOM 815 N N . THR A 1 103 ? -1.681 0.039 -20.544 1.00 65.94 103 THR A N 1
ATOM 816 C CA . THR A 1 103 ? -1.340 -0.842 -19.427 1.00 65.94 103 THR A CA 1
ATOM 817 C C . THR A 1 103 ? -2.523 -1.754 -19.134 1.00 65.94 103 THR A C 1
ATOM 819 O O . THR A 1 103 ? -3.655 -1.270 -19.116 1.00 65.94 103 THR A O 1
ATOM 822 N N . PRO A 1 104 ? -2.291 -3.049 -18.866 1.00 66.25 104 PRO A N 1
ATOM 823 C CA . PRO A 1 104 ? -3.372 -3.997 -18.589 1.00 66.25 104 PRO A CA 1
ATOM 824 C C . PRO A 1 104 ? -4.051 -3.746 -17.232 1.00 66.25 104 PRO A C 1
ATOM 826 O O . PRO A 1 104 ? -5.088 -4.326 -16.932 1.00 66.25 104 PRO A O 1
ATOM 829 N N . TYR A 1 105 ? -3.487 -2.862 -16.404 1.00 66.31 105 TYR A N 1
ATOM 830 C CA . TYR A 1 105 ? -3.897 -2.675 -15.014 1.00 66.31 105 TYR A CA 1
ATOM 831 C C . TYR A 1 105 ? -4.895 -1.524 -14.798 1.00 66.31 105 TYR A C 1
ATOM 833 O O . TYR A 1 105 ? -5.370 -1.343 -13.680 1.00 66.31 105 TYR A 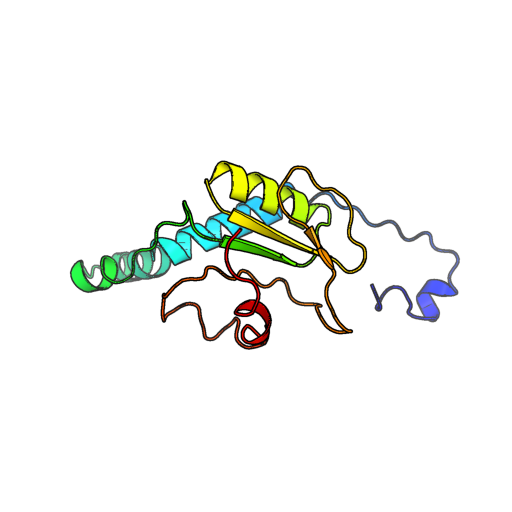O 1
ATOM 841 N N . GLY A 1 106 ? -5.261 -0.754 -15.830 1.00 64.88 106 GLY A N 1
ATOM 842 C CA . GLY A 1 106 ? -6.275 0.301 -15.718 1.00 64.88 106 GLY A CA 1
ATOM 843 C C . GLY A 1 106 ? -6.168 1.400 -16.775 1.00 64.88 106 GLY A C 1
ATOM 844 O O . GLY A 1 106 ? -5.273 1.393 -17.622 1.00 64.88 106 GLY A O 1
ATOM 845 N N . LYS A 1 107 ? -7.088 2.375 -16.712 1.00 63.25 107 LYS A N 1
ATOM 846 C CA . LYS A 1 107 ? -7.057 3.558 -17.586 1.00 63.25 107 LYS A CA 1
ATOM 847 C C . LYS A 1 107 ? -5.818 4.394 -17.218 1.00 63.25 107 LYS A C 1
ATOM 849 O O . LYS A 1 107 ? -5.708 4.878 -16.090 1.00 63.25 107 LYS A O 1
ATOM 854 N N . CYS A 1 108 ? -4.889 4.552 -18.162 1.00 55.81 108 CYS A N 1
ATOM 855 C CA . CYS A 1 108 ? -3.732 5.436 -18.022 1.00 55.81 108 CYS A CA 1
ATOM 856 C C . CYS A 1 108 ? -4.057 6.776 -18.681 1.00 55.81 108 CYS A C 1
ATOM 858 O O . CYS A 1 108 ? -4.475 6.810 -19.838 1.00 55.81 108 CYS A O 1
ATOM 860 N N . ARG A 1 109 ? -3.877 7.877 -17.954 1.00 61.59 109 ARG A N 1
ATOM 861 C CA . ARG A 1 109 ? -4.097 9.231 -18.466 1.00 61.59 109 ARG A CA 1
ATOM 862 C C . ARG A 1 109 ? -2.808 10.036 -18.448 1.00 61.59 109 ARG A C 1
ATOM 864 O O . ARG A 1 109 ? -1.930 9.819 -17.610 1.00 61.59 109 ARG A O 1
ATOM 871 N N . MET A 1 110 ? -2.719 10.957 -19.401 1.00 51.03 110 MET A N 1
ATOM 872 C CA . MET A 1 110 ? -1.622 11.908 -19.477 1.00 51.03 110 MET A CA 1
ATOM 873 C C . MET A 1 110 ? -1.755 12.936 -18.349 1.00 51.03 110 MET A C 1
ATOM 875 O O . MET A 1 110 ? -2.848 13.453 -18.115 1.00 51.03 110 MET A O 1
ATOM 879 N N . SER A 1 111 ? -0.668 13.230 -17.641 1.00 56.25 111 SER A N 1
ATOM 880 C CA . SER A 1 111 ? -0.614 14.381 -16.734 1.00 56.25 111 SER A CA 1
ATOM 881 C C . SER A 1 111 ? -0.624 15.667 -17.563 1.00 56.25 111 SER A C 1
ATOM 883 O O . SER A 1 111 ? 0.306 15.936 -18.319 1.00 56.25 111 SER A O 1
ATOM 885 N N . SER A 1 112 ? -1.662 16.492 -17.430 1.00 38.66 112 SER A N 1
ATOM 886 C CA . SER A 1 112 ? -1.625 17.856 -17.961 1.00 38.66 112 SER A CA 1
ATOM 887 C C . SER A 1 112 ? -0.754 18.733 -17.046 1.00 38.66 112 SER A C 1
ATOM 889 O O . SER A 1 112 ? -1.130 18.973 -15.900 1.00 38.66 112 SER A O 1
ATOM 891 N N . SER A 1 113 ? 0.377 19.218 -17.574 1.00 40.31 113 SER A N 1
ATOM 892 C CA . SER A 1 113 ? 1.309 20.246 -17.052 1.00 40.31 113 SER A CA 1
ATOM 893 C C . SER A 1 113 ? 2.229 19.922 -15.846 1.00 40.31 113 SER A C 1
ATOM 895 O O . SER A 1 113 ? 1.796 19.755 -14.714 1.00 40.31 113 SER A O 1
ATOM 897 N N . HIS A 1 114 ? 3.538 19.900 -16.141 1.00 35.22 114 HIS A N 1
ATOM 898 C CA . HIS A 1 114 ? 4.742 20.309 -15.383 1.00 35.22 114 HIS A CA 1
ATOM 899 C C . HIS A 1 114 ? 4.727 20.476 -13.842 1.00 35.22 114 HIS A C 1
ATOM 901 O O . HIS A 1 114 ? 5.208 21.488 -13.336 1.00 35.22 114 HIS A O 1
ATOM 907 N N . ARG A 1 115 ? 4.264 19.491 -13.066 1.00 35.16 115 ARG A N 1
ATOM 908 C CA . ARG A 1 115 ? 4.808 19.148 -11.727 1.00 35.16 115 ARG A CA 1
ATOM 909 C C . ARG A 1 115 ? 4.011 17.989 -11.153 1.00 35.16 115 ARG A C 1
ATOM 911 O O . ARG A 1 115 ? 2.907 18.168 -10.653 1.00 35.16 115 ARG A O 1
ATOM 918 N N . THR A 1 116 ? 4.543 16.776 -11.218 1.00 38.91 116 THR A N 1
ATOM 919 C CA . THR A 1 116 ? 3.973 15.675 -10.429 1.00 38.91 116 THR A CA 1
ATOM 920 C C . THR A 1 116 ? 5.072 14.710 -10.015 1.00 38.91 116 THR A C 1
ATOM 922 O O . THR A 1 116 ? 5.105 13.545 -10.394 1.00 38.91 116 THR A O 1
ATOM 925 N N . SER A 1 117 ? 6.012 15.224 -9.231 1.00 24.53 117 SER A N 1
ATOM 926 C CA . SER A 1 117 ? 6.922 14.436 -8.404 1.00 24.53 117 SER A CA 1
ATOM 927 C C . SER A 1 117 ? 6.273 14.169 -7.042 1.00 24.53 117 SER A C 1
ATOM 929 O O . SER A 1 117 ? 6.825 14.526 -6.011 1.00 24.53 117 SER A O 1
ATOM 931 N N . GLN A 1 118 ? 5.071 13.582 -7.017 1.00 32.69 118 GLN A N 1
ATOM 932 C CA . GLN A 1 118 ? 4.455 13.117 -5.771 1.00 32.69 118 GLN A CA 1
ATOM 933 C C . GLN A 1 118 ? 3.683 11.819 -5.997 1.00 32.69 118 GLN A C 1
ATOM 935 O O . GLN A 1 118 ? 2.838 11.719 -6.886 1.00 32.69 118 GLN A O 1
ATOM 940 N N . VAL A 1 119 ? 3.988 10.820 -5.172 1.00 34.19 119 VAL A N 1
ATOM 941 C CA . VAL A 1 119 ? 3.270 9.546 -5.099 1.00 34.19 119 VAL A CA 1
ATOM 942 C C . VAL A 1 119 ? 1.986 9.804 -4.303 1.00 34.19 119 VAL A C 1
ATOM 944 O O . VAL A 1 119 ? 1.974 9.719 -3.082 1.00 34.19 119 VAL A O 1
ATOM 947 N N . GLY A 1 120 ? 0.921 10.233 -4.981 1.00 37.00 120 GLY A N 1
ATOM 948 C CA . GLY A 1 120 ? -0.361 10.551 -4.345 1.00 37.00 120 GLY A CA 1
ATOM 949 C C . GLY A 1 120 ? -1.325 9.367 -4.382 1.00 37.00 120 GLY A C 1
ATOM 950 O O . GLY A 1 120 ? -1.794 8.996 -5.457 1.00 37.00 120 GLY A O 1
ATOM 951 N N . PHE A 1 121 ? -1.653 8.795 -3.222 1.00 42.38 121 PHE A N 1
ATOM 952 C CA . PHE A 1 121 ? -2.716 7.799 -3.075 1.00 42.38 121 PHE A CA 1
ATOM 953 C C . PHE A 1 121 ? -4.036 8.516 -2.758 1.00 42.38 121 PHE A C 1
ATOM 955 O O . PHE A 1 121 ? -4.233 8.989 -1.647 1.00 42.38 121 PHE A O 1
ATOM 962 N N . LEU A 1 122 ? -4.943 8.624 -3.730 1.00 43.62 122 LEU A N 1
ATOM 963 C CA . LEU A 1 122 ? -6.257 9.253 -3.548 1.00 43.62 122 LEU A CA 1
ATOM 964 C C . LEU A 1 122 ? -7.356 8.190 -3.479 1.00 43.62 122 LEU A C 1
ATOM 966 O O . LEU A 1 122 ? -7.850 7.738 -4.510 1.00 43.62 122 LEU A O 1
ATOM 970 N N . ALA A 1 123 ? -7.768 7.837 -2.262 1.00 38.38 123 ALA A N 1
ATOM 971 C CA . ALA A 1 123 ? -8.984 7.071 -2.011 1.00 38.38 123 ALA A CA 1
ATOM 972 C C . ALA A 1 123 ? -10.175 8.031 -1.827 1.00 38.38 123 ALA A C 1
ATOM 974 O O . ALA A 1 123 ? -10.523 8.399 -0.710 1.00 38.38 123 ALA A O 1
ATOM 975 N N . THR A 1 124 ? -10.809 8.468 -2.917 1.00 31.94 124 THR A N 1
ATOM 976 C CA . THR A 1 124 ? -12.111 9.170 -2.857 1.00 31.94 124 THR A CA 1
ATOM 977 C C . THR A 1 124 ? -13.234 8.123 -2.997 1.00 31.94 124 THR A C 1
ATOM 979 O O . THR A 1 124 ? -13.068 7.148 -3.731 1.00 31.94 124 THR A O 1
ATOM 982 N N . LYS A 1 125 ? -14.369 8.163 -2.280 1.00 26.38 125 LYS A N 1
ATOM 983 C CA . LYS A 1 125 ? -15.219 9.271 -1.807 1.00 26.38 125 LYS A CA 1
ATOM 984 C C . LYS A 1 125 ? -15.385 9.290 -0.269 1.00 26.38 125 LYS A C 1
ATOM 986 O O . LYS A 1 125 ? -15.753 8.272 0.294 1.00 26.38 125 LYS A O 1
ATOM 991 N N . LYS A 1 126 ? -15.247 10.472 0.355 1.00 32.72 126 LYS A N 1
ATOM 992 C CA . LYS A 1 126 ? -15.706 10.818 1.725 1.00 32.72 126 LYS A CA 1
ATOM 993 C C . LYS A 1 126 ? -15.052 10.035 2.891 1.00 32.72 126 LYS A C 1
ATOM 995 O O . LYS A 1 126 ? -15.669 9.160 3.471 1.00 32.72 126 LYS A O 1
ATOM 1000 N N . ALA A 1 127 ? -13.836 10.422 3.285 1.00 34.94 127 ALA A N 1
ATOM 1001 C CA . ALA A 1 127 ? -13.260 10.071 4.591 1.00 34.94 127 ALA A CA 1
ATOM 1002 C C . ALA A 1 127 ? -12.427 11.262 5.118 1.00 34.94 127 ALA A C 1
ATOM 1004 O O . ALA A 1 127 ? -11.500 11.687 4.421 1.00 34.94 127 ALA A O 1
ATOM 1005 N N . PRO A 1 128 ? -12.743 11.850 6.288 1.00 34.28 128 PRO A N 1
ATOM 1006 C CA . PRO A 1 128 ? -12.142 13.110 6.744 1.00 34.28 128 PRO A CA 1
ATOM 1007 C C . PRO A 1 128 ? -10.696 12.995 7.260 1.00 34.28 128 PRO A C 1
ATOM 1009 O O . PRO A 1 128 ? -10.029 14.016 7.384 1.00 34.28 128 PRO A O 1
ATOM 1012 N N . LEU A 1 129 ? -10.174 11.791 7.520 1.00 38.00 129 LEU A N 1
ATOM 1013 C CA . LEU A 1 129 ? -8.879 11.614 8.202 1.00 38.00 129 LEU A CA 1
ATOM 1014 C C . LEU A 1 129 ? -7.659 11.453 7.273 1.00 38.00 129 LEU A C 1
ATOM 1016 O O . LEU A 1 129 ? -6.526 11.466 7.742 1.00 38.00 129 LEU A O 1
ATOM 1020 N N . ILE A 1 130 ? -7.861 11.328 5.957 1.00 39.06 130 ILE A N 1
ATOM 1021 C CA . ILE A 1 130 ? -6.777 11.118 4.970 1.00 39.06 130 ILE A CA 1
ATOM 1022 C C . ILE A 1 130 ? -6.427 12.421 4.214 1.00 39.06 130 ILE A C 1
ATOM 1024 O O . ILE A 1 130 ? -5.465 12.477 3.453 1.00 39.06 130 ILE A O 1
ATOM 1028 N N . SER A 1 131 ? -7.170 13.508 4.434 1.00 35.34 131 SER A N 1
ATOM 1029 C CA . SER A 1 131 ? -7.095 14.714 3.600 1.00 35.34 131 SER A CA 1
ATOM 1030 C C . SER A 1 131 ? -5.860 15.592 3.831 1.00 35.34 131 SER A C 1
ATOM 1032 O O . SER A 1 131 ? -5.432 16.238 2.881 1.00 35.34 131 SER A O 1
ATOM 1034 N N . SER A 1 132 ? -5.240 15.612 5.021 1.00 26.91 132 SER A N 1
ATOM 1035 C CA . SER A 1 132 ? -4.219 16.637 5.322 1.00 26.91 132 SER A CA 1
ATOM 1036 C C . SER A 1 132 ? -2.856 16.411 4.651 1.00 26.91 132 SER A C 1
ATOM 1038 O O . SER A 1 132 ? -2.108 17.368 4.479 1.00 26.91 132 SER A O 1
ATOM 1040 N N . TRP A 1 133 ? -2.527 15.178 4.249 1.00 27.36 133 TRP A N 1
ATOM 1041 C CA . TRP A 1 133 ? -1.242 14.838 3.608 1.00 27.36 133 TRP A CA 1
ATOM 1042 C C . TRP A 1 133 ? -1.301 14.832 2.072 1.00 27.36 133 TRP A C 1
ATOM 1044 O O . TRP A 1 133 ? -0.269 14.749 1.412 1.00 27.36 133 TRP A O 1
ATOM 1054 N N . ILE A 1 134 ? -2.500 14.933 1.488 1.00 36.22 134 ILE A N 1
ATOM 1055 C CA . ILE A 1 134 ? -2.746 14.817 0.038 1.00 36.22 134 ILE A CA 1
ATOM 1056 C C . ILE A 1 134 ? -3.080 16.176 -0.606 1.00 36.22 134 ILE A C 1
ATOM 1058 O O . ILE A 1 134 ? -3.150 16.280 -1.827 1.00 36.22 134 ILE A O 1
ATOM 1062 N N . THR A 1 135 ? -3.207 17.248 0.180 1.00 30.28 135 THR A N 1
ATOM 1063 C CA . THR A 1 135 ? -3.645 18.586 -0.268 1.00 30.28 135 THR A CA 1
ATOM 1064 C C . THR A 1 135 ? -2.761 19.229 -1.348 1.00 30.28 135 THR A C 1
ATOM 1066 O O . THR A 1 135 ? -3.197 20.159 -2.016 1.00 30.28 135 THR A O 1
ATOM 1069 N N . SER A 1 136 ? -1.541 18.733 -1.582 1.00 29.83 136 SER A N 1
ATOM 1070 C CA . SER A 1 136 ? -0.698 19.185 -2.702 1.00 29.83 136 SER A CA 1
ATOM 1071 C C . SER A 1 136 ? -1.131 18.623 -4.065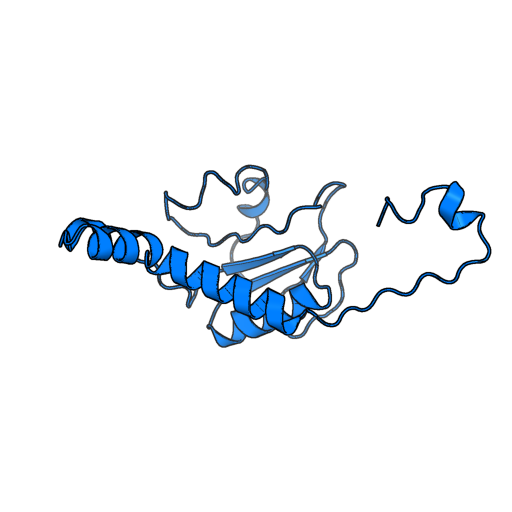 1.00 29.83 136 SER A C 1
ATOM 1073 O O . SER A 1 136 ? -0.665 19.111 -5.096 1.00 29.83 136 SER A O 1
ATOM 1075 N N . VAL A 1 137 ? -1.982 17.595 -4.102 1.00 40.41 137 VAL A N 1
ATOM 1076 C CA . VAL A 1 137 ? -2.567 17.086 -5.343 1.00 40.41 137 VAL A CA 1
ATOM 1077 C C . VAL A 1 137 ? -3.886 17.814 -5.546 1.00 40.41 137 VAL A C 1
ATOM 1079 O O . VAL A 1 137 ? -4.882 17.500 -4.897 1.00 40.41 137 VAL A O 1
ATOM 1082 N N . ASP A 1 138 ? -3.876 18.807 -6.436 1.00 34.97 138 ASP A N 1
ATOM 1083 C CA . ASP A 1 138 ? -5.070 19.544 -6.844 1.00 34.97 138 ASP A CA 1
ATOM 1084 C C . ASP A 1 138 ? -6.159 18.567 -7.330 1.00 34.97 138 ASP A C 1
ATOM 1086 O O . ASP A 1 138 ? -6.132 18.033 -8.442 1.00 34.97 138 ASP A O 1
ATOM 1090 N N . THR A 1 139 ? -7.115 18.300 -6.444 1.00 41.06 139 THR A N 1
ATOM 1091 C CA . THR A 1 139 ? -8.257 17.412 -6.674 1.00 41.06 139 THR A CA 1
ATOM 1092 C C . THR A 1 139 ? -9.404 18.132 -7.381 1.00 41.06 139 THR A C 1
ATOM 1094 O O . THR A 1 139 ? -10.311 17.463 -7.882 1.00 41.06 139 THR A O 1
ATOM 1097 N N . SER A 1 140 ? -9.362 19.467 -7.504 1.00 34.59 140 SER A N 1
ATOM 1098 C CA . SER A 1 140 ? -10.413 20.252 -8.167 1.00 34.59 140 SER A CA 1
ATOM 1099 C C . SER A 1 140 ? -10.521 19.908 -9.657 1.00 34.59 140 SER A C 1
ATOM 1101 O O . SER A 1 140 ? -11.620 19.762 -10.193 1.00 34.59 140 SER A O 1
ATOM 1103 N N . ARG A 1 141 ? -9.386 19.611 -10.303 1.00 36.38 141 ARG A N 1
ATOM 1104 C CA . ARG A 1 141 ? -9.332 19.128 -11.691 1.00 36.38 141 ARG A CA 1
ATOM 1105 C C . ARG A 1 141 ? -9.773 17.676 -11.868 1.00 36.38 141 ARG A C 1
ATOM 1107 O O . ARG A 1 141 ? -10.034 17.271 -12.995 1.00 36.38 141 ARG A O 1
ATOM 1114 N N . MET A 1 142 ? -9.887 16.881 -10.803 1.00 35.78 142 MET A N 1
ATOM 1115 C CA . MET A 1 142 ? -10.332 15.483 -10.904 1.00 35.78 142 MET A CA 1
ATOM 1116 C C . MET A 1 142 ? -11.860 15.333 -10.917 1.00 35.78 142 MET A C 1
ATOM 1118 O O . MET A 1 142 ? -12.362 14.339 -11.441 1.00 35.78 142 MET A O 1
ATOM 1122 N N . ASN A 1 143 ? -12.600 16.319 -10.397 1.00 31.42 143 ASN A N 1
ATOM 1123 C CA . ASN A 1 143 ? -14.066 16.290 -10.323 1.00 31.42 143 ASN A CA 1
ATOM 1124 C C . ASN A 1 143 ? -14.769 16.521 -11.674 1.00 31.42 143 ASN A C 1
ATOM 1126 O O . ASN A 1 143 ? -15.943 16.188 -11.806 1.00 31.42 143 ASN A O 1
ATOM 1130 N N . HIS A 1 144 ? -14.066 17.034 -12.689 1.00 29.28 144 HIS A N 1
ATOM 1131 C CA . HIS A 1 144 ? -14.634 17.304 -14.019 1.00 29.28 144 HIS A CA 1
ATOM 1132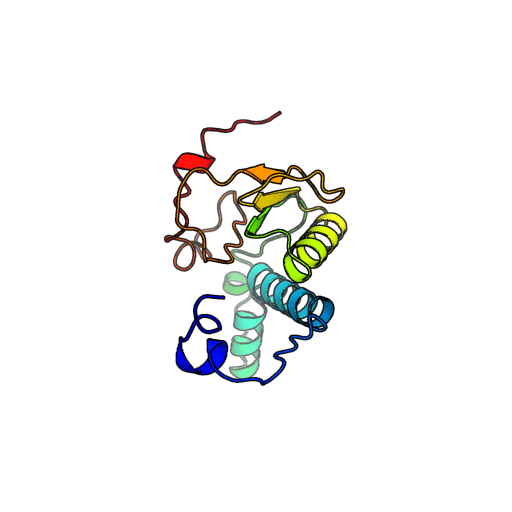 C C . HIS A 1 144 ? -14.692 16.088 -14.960 1.00 29.28 144 HIS A C 1
ATOM 1134 O O . HIS A 1 144 ? -15.049 16.232 -16.126 1.00 29.28 144 HIS A O 1
ATOM 1140 N N . TYR A 1 145 ? -14.374 14.881 -14.483 1.00 36.72 145 TYR A N 1
ATOM 1141 C CA . TYR A 1 145 ? -14.352 13.682 -15.325 1.00 36.72 145 TYR A CA 1
ATOM 1142 C C . TYR A 1 145 ? -15.312 12.615 -14.792 1.00 36.72 145 TYR A C 1
ATOM 1144 O O . TYR A 1 145 ? -14.908 11.613 -14.199 1.00 36.72 145 TYR A O 1
ATOM 1152 N N . SER A 1 146 ? -16.602 12.875 -15.001 1.00 25.23 146 SER A N 1
ATOM 1153 C CA . SER A 1 146 ? -17.741 12.008 -14.707 1.00 25.23 146 SER A CA 1
ATOM 1154 C C . SER A 1 146 ? -17.680 10.673 -15.465 1.00 25.23 146 SER A C 1
ATOM 1156 O O . SER A 1 146 ? -17.509 10.628 -16.679 1.00 25.23 146 SER A O 1
ATOM 1158 N N . LEU A 1 147 ? -17.801 9.598 -14.680 1.00 28.77 147 LEU A N 1
ATOM 1159 C CA . LEU A 1 147 ? -18.551 8.357 -14.919 1.00 28.77 147 LEU A CA 1
ATOM 1160 C C . LEU A 1 147 ? -18.868 7.988 -16.380 1.00 28.77 147 LEU A C 1
ATOM 1162 O O . LEU A 1 147 ? -19.953 8.321 -16.831 1.00 28.77 147 LEU A O 1
ATOM 1166 N N . TRP A 1 148 ? -17.978 7.218 -17.024 1.00 29.88 148 TRP A N 1
ATOM 1167 C CA . TRP A 1 148 ? -18.298 6.173 -18.017 1.00 29.88 148 TRP A CA 1
ATOM 1168 C C . TRP A 1 148 ? -17.204 5.085 -17.995 1.00 29.88 148 TRP A C 1
ATOM 1170 O O . TRP A 1 148 ? -15.982 5.418 -17.976 1.00 29.88 148 TRP A O 1
#